Protein AF-A0A699Z278-F1 (afdb_monomer_lite)

Structure (mmCIF, N/CA/C/O backbone):
data_AF-A0A699Z278-F1
#
_entry.id   AF-A0A699Z278-F1
#
loop_
_atom_site.group_PDB
_atom_site.id
_atom_site.type_symbol
_atom_site.label_atom_id
_atom_site.label_alt_id
_atom_site.label_comp_id
_atom_site.label_asym_id
_atom_site.label_entity_id
_atom_site.label_seq_id
_atom_site.pdbx_PDB_ins_code
_atom_site.Cartn_x
_atom_site.Cartn_y
_atom_site.Cartn_z
_atom_site.occupancy
_atom_site.B_iso_or_equiv
_atom_site.auth_seq_id
_atom_site.auth_comp_id
_atom_site.auth_asym_id
_atom_site.auth_atom_id
_atom_site.pdbx_PDB_model_num
ATOM 1 N N . MET A 1 1 ? 16.770 16.411 -3.618 1.00 44.94 1 MET A N 1
ATOM 2 C CA . MET A 1 1 ? 16.039 15.194 -4.020 1.00 44.94 1 MET A CA 1
ATOM 3 C C . MET A 1 1 ? 14.768 15.664 -4.715 1.00 44.94 1 MET A C 1
ATOM 5 O O . MET A 1 1 ? 13.955 16.307 -4.069 1.00 44.94 1 MET A O 1
ATOM 9 N N . LEU A 1 2 ? 14.677 15.529 -6.039 1.00 47.31 2 LEU A N 1
ATOM 10 C CA . LEU A 1 2 ? 13.507 15.970 -6.811 1.00 47.31 2 LEU A CA 1
ATOM 11 C C . LEU A 1 2 ? 12.464 14.846 -6.765 1.00 47.31 2 LEU A C 1
ATOM 13 O O . LEU A 1 2 ? 12.652 13.834 -7.432 1.00 47.31 2 LEU A O 1
ATOM 17 N N . CYS A 1 3 ? 11.404 14.997 -5.966 1.00 45.06 3 CYS A N 1
ATOM 18 C CA . CYS A 1 3 ? 10.283 14.052 -5.971 1.00 45.06 3 CYS A CA 1
ATOM 19 C C . CYS A 1 3 ? 9.585 14.100 -7.339 1.00 45.06 3 CYS A C 1
ATOM 21 O O . CYS A 1 3 ? 9.174 15.176 -7.780 1.00 45.06 3 CYS A O 1
ATOM 23 N N . ARG A 1 4 ? 9.460 12.957 -8.020 1.00 59.25 4 ARG A N 1
ATOM 24 C CA . ARG A 1 4 ? 8.729 12.846 -9.296 1.00 59.25 4 ARG A CA 1
ATOM 25 C C . ARG A 1 4 ? 7.250 12.545 -9.040 1.00 59.25 4 ARG A C 1
ATOM 27 O O . ARG A 1 4 ? 6.904 11.991 -8.002 1.00 59.25 4 ARG A O 1
ATOM 34 N N . SER A 1 5 ? 6.361 12.898 -9.975 1.00 57.81 5 SER A N 1
ATOM 35 C CA . SER A 1 5 ? 4.949 12.503 -9.873 1.00 57.81 5 SER A CA 1
ATOM 36 C C . SER A 1 5 ? 4.811 10.986 -10.018 1.00 57.81 5 SER A C 1
ATOM 38 O O . SER A 1 5 ? 5.381 10.401 -10.941 1.00 57.81 5 SER A O 1
ATOM 40 N N . VAL A 1 6 ? 4.029 10.358 -9.141 1.00 59.94 6 VAL A N 1
ATOM 41 C CA . VAL A 1 6 ? 3.712 8.925 -9.228 1.00 59.94 6 VAL A CA 1
ATOM 42 C C . VAL A 1 6 ? 2.797 8.686 -10.425 1.00 59.94 6 VAL A C 1
ATOM 44 O O . VAL A 1 6 ? 1.811 9.398 -10.603 1.00 59.94 6 VAL A O 1
ATOM 47 N N . THR A 1 7 ? 3.115 7.683 -11.241 1.00 71.25 7 THR A N 1
ATOM 48 C CA . THR A 1 7 ? 2.191 7.207 -12.279 1.00 71.25 7 THR A CA 1
ATOM 49 C C . THR A 1 7 ? 1.163 6.292 -11.613 1.00 71.25 7 THR A C 1
ATOM 51 O O . THR A 1 7 ? 1.545 5.375 -10.888 1.00 71.25 7 THR A O 1
ATOM 54 N N . GLU A 1 8 ? -0.125 6.548 -11.825 1.00 70.88 8 GLU A N 1
ATOM 55 C CA . GLU A 1 8 ? -1.221 5.680 -11.377 1.00 70.88 8 GLU A CA 1
ATOM 56 C C . GLU A 1 8 ? -1.846 5.008 -12.608 1.00 70.88 8 GLU A C 1
ATOM 58 O O . GLU A 1 8 ? -2.036 5.657 -13.641 1.00 70.88 8 GLU A O 1
ATOM 63 N N . THR A 1 9 ? -2.155 3.712 -12.534 1.00 67.69 9 THR A N 1
ATOM 64 C CA . THR A 1 9 ? -2.917 3.060 -13.608 1.00 67.69 9 THR A CA 1
ATOM 65 C C . THR A 1 9 ? -4.378 3.477 -13.560 1.00 67.69 9 THR A C 1
ATOM 67 O O . THR A 1 9 ? -5.002 3.487 -12.502 1.00 67.69 9 THR A O 1
ATOM 70 N N . VAL A 1 10 ? -4.950 3.773 -14.727 1.00 69.25 10 VAL A N 1
ATOM 71 C CA . VAL A 1 10 ? -6.388 4.024 -14.859 1.00 69.25 10 VAL A CA 1
ATOM 72 C C . VAL A 1 10 ? -7.120 2.686 -14.948 1.00 69.25 10 VAL A C 1
ATOM 74 O O . VAL A 1 10 ? -6.691 1.784 -15.672 1.00 69.25 10 VAL A O 1
ATOM 77 N N . SER A 1 11 ? -8.235 2.560 -14.226 1.00 63.84 11 SER A N 1
ATOM 78 C CA . SER A 1 11 ? -9.101 1.379 -14.298 1.00 63.84 11 SER A CA 1
ATOM 79 C C . SER A 1 11 ? -9.502 1.072 -15.747 1.00 63.84 11 SER A C 1
ATOM 81 O O . SER A 1 11 ? -9.886 1.972 -16.495 1.00 63.84 11 SER A O 1
ATOM 83 N N . GLY A 1 12 ? -9.384 -0.195 -16.153 1.00 61.94 12 GLY A N 1
ATOM 84 C CA . GLY A 1 12 ? -9.651 -0.648 -17.524 1.00 61.94 12 GLY A CA 1
ATOM 85 C C . GLY A 1 12 ? -8.480 -0.503 -18.505 1.00 61.94 12 GLY A C 1
ATOM 86 O O . GLY A 1 12 ? -8.626 -0.864 -19.672 1.00 61.94 12 GLY A O 1
ATOM 87 N N . CYS A 1 13 ? -7.313 -0.015 -18.070 1.00 64.81 13 CYS A N 1
ATOM 88 C CA . CYS A 1 13 ? -6.112 -0.017 -18.903 1.00 64.81 13 CYS A CA 1
ATOM 89 C C . CYS A 1 13 ? -5.552 -1.444 -19.049 1.00 64.81 13 CYS A C 1
ATOM 91 O O . CYS A 1 13 ? -5.166 -2.067 -18.063 1.00 64.81 13 CYS A O 1
ATOM 93 N N . LEU A 1 14 ? -5.482 -1.950 -20.285 1.00 59.59 14 LEU A N 1
ATOM 94 C CA . LEU A 1 14 ? -4.890 -3.258 -20.614 1.00 59.59 14 LEU A CA 1
ATOM 95 C C . LEU A 1 14 ? -3.385 -3.179 -20.927 1.00 59.59 14 LEU A C 1
ATOM 97 O O . LEU A 1 14 ? -2.745 -4.209 -21.127 1.00 59.59 14 LEU A O 1
ATOM 101 N N . ALA A 1 15 ? -2.820 -1.971 -20.986 1.00 64.06 15 ALA A N 1
ATOM 102 C CA . ALA A 1 15 ? -1.401 -1.751 -21.227 1.00 64.06 15 ALA A CA 1
ATOM 103 C C . ALA A 1 15 ? -0.683 -1.508 -19.896 1.00 64.06 15 ALA A C 1
ATOM 105 O O . ALA A 1 15 ? -0.893 -0.486 -19.238 1.00 64.06 15 ALA A O 1
ATOM 106 N N . ALA A 1 16 ? 0.182 -2.443 -19.506 1.00 63.62 16 ALA A N 1
ATOM 107 C CA . ALA A 1 16 ? 1.128 -2.197 -18.431 1.00 63.62 16 ALA A CA 1
ATOM 108 C C . ALA A 1 16 ? 2.180 -1.179 -18.923 1.00 63.62 16 ALA A C 1
ATOM 110 O O . ALA A 1 16 ? 2.709 -1.350 -20.023 1.00 63.62 16 ALA A O 1
ATOM 111 N N . PRO A 1 17 ? 2.532 -0.147 -18.131 1.00 66.88 17 PRO A N 1
ATOM 112 C CA . PRO A 1 17 ? 3.612 0.793 -18.458 1.00 66.88 17 PRO A CA 1
ATOM 113 C C . PRO A 1 17 ? 4.975 0.127 -18.707 1.00 66.88 17 PRO A C 1
ATOM 115 O O . PRO A 1 17 ? 5.894 0.765 -19.216 1.00 66.88 17 PRO A O 1
ATOM 118 N N . CYS A 1 18 ? 5.119 -1.143 -18.327 1.00 67.88 18 CYS A N 1
ATOM 119 C CA . CYS A 1 18 ? 6.308 -1.952 -18.518 1.00 67.88 18 CYS A CA 1
ATOM 120 C C . CYS A 1 18 ? 5.949 -3.402 -18.872 1.00 67.88 18 CYS A C 1
ATOM 122 O O . CYS A 1 18 ? 4.931 -3.922 -18.421 1.00 67.88 18 CYS A O 1
ATOM 124 N N . GLU A 1 19 ? 6.802 -4.067 -19.657 1.00 72.44 19 GLU A N 1
ATOM 125 C CA . GLU A 1 19 ? 6.590 -5.459 -20.093 1.00 72.44 19 GLU A CA 1
ATOM 126 C C . GLU A 1 19 ? 6.700 -6.466 -18.940 1.00 72.44 19 GLU A C 1
ATOM 128 O O . GLU A 1 19 ? 5.995 -7.473 -18.912 1.00 72.44 19 GLU A O 1
ATOM 133 N N . GLN A 1 20 ? 7.577 -6.188 -17.971 1.00 77.06 20 GLN A N 1
ATOM 134 C CA . GLN A 1 20 ? 7.762 -6.992 -16.767 1.00 77.06 20 GLN A CA 1
ATOM 135 C C . GLN A 1 20 ? 7.566 -6.124 -15.530 1.00 77.06 20 GLN A C 1
ATOM 137 O O . GLN A 1 20 ? 8.104 -5.019 -15.438 1.00 77.06 20 GLN A O 1
ATOM 142 N N . ALA A 1 21 ? 6.797 -6.641 -14.575 1.00 81.00 21 ALA A N 1
ATOM 143 C CA . ALA A 1 21 ? 6.520 -5.978 -13.312 1.00 81.00 21 ALA A CA 1
ATOM 144 C C . ALA A 1 21 ? 6.619 -6.970 -12.150 1.00 81.00 21 ALA A C 1
ATOM 146 O O . ALA A 1 21 ? 6.165 -8.109 -12.233 1.00 81.00 21 ALA A O 1
ATO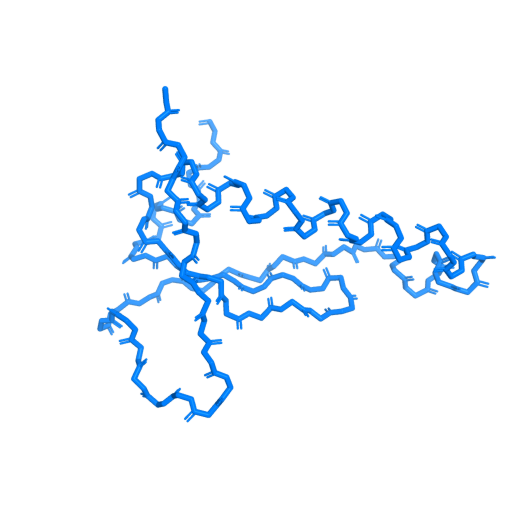M 147 N N . THR A 1 22 ? 7.193 -6.510 -11.045 1.00 85.31 22 THR A N 1
ATOM 148 C CA . THR A 1 22 ? 7.064 -7.132 -9.729 1.00 85.31 22 THR A CA 1
ATOM 149 C C . THR A 1 22 ? 5.921 -6.453 -8.998 1.00 85.31 22 THR A C 1
ATOM 151 O O . THR A 1 22 ? 5.940 -5.234 -8.844 1.00 85.31 22 THR A O 1
ATOM 154 N N . ILE A 1 23 ? 4.939 -7.234 -8.559 1.00 86.56 23 ILE A N 1
ATOM 155 C CA . ILE A 1 23 ? 3.765 -6.721 -7.855 1.00 86.56 23 ILE A CA 1
ATOM 156 C C . ILE A 1 23 ? 3.930 -6.950 -6.354 1.00 86.56 23 ILE A C 1
ATOM 158 O O . ILE A 1 23 ? 4.116 -8.084 -5.914 1.00 86.56 23 ILE A O 1
ATOM 162 N N . THR A 1 24 ? 3.825 -5.876 -5.576 1.00 88.12 24 THR A N 1
ATOM 163 C CA . THR A 1 24 ? 3.874 -5.917 -4.114 1.00 88.12 24 THR A CA 1
ATOM 164 C C . THR A 1 24 ? 2.496 -5.620 -3.544 1.00 88.12 24 THR A C 1
ATOM 166 O O . THR A 1 24 ? 1.927 -4.556 -3.793 1.00 88.12 24 THR A O 1
ATOM 169 N N . PHE A 1 25 ? 1.994 -6.550 -2.732 1.00 89.88 25 PHE A N 1
ATOM 170 C CA . PHE A 1 25 ? 0.779 -6.389 -1.941 1.00 89.88 25 PHE A CA 1
ATOM 171 C C . PHE A 1 25 ? 1.170 -5.992 -0.520 1.00 89.88 25 PHE A C 1
ATOM 173 O O . PHE A 1 25 ? 1.821 -6.763 0.185 1.00 89.88 25 PHE A O 1
ATOM 180 N N . MET A 1 26 ? 0.771 -4.800 -0.089 1.00 89.56 26 MET A N 1
ATOM 181 C CA . MET A 1 26 ? 0.969 -4.342 1.284 1.00 89.56 26 MET A CA 1
ATOM 182 C C . MET A 1 26 ? -0.392 -4.105 1.922 1.00 89.56 26 MET A C 1
ATOM 184 O O . MET A 1 26 ? -1.251 -3.472 1.317 1.00 89.56 26 MET A O 1
ATOM 188 N N . ASN A 1 27 ? -0.603 -4.625 3.130 1.00 91.56 27 ASN A N 1
ATOM 189 C CA . ASN A 1 27 ? -1.887 -4.524 3.811 1.00 91.56 27 ASN A CA 1
ATOM 190 C C . ASN A 1 27 ? -1.721 -4.026 5.248 1.00 91.56 27 ASN A C 1
ATOM 192 O O . ASN A 1 27 ? -0.861 -4.510 5.987 1.00 91.56 27 ASN A O 1
ATOM 196 N N . VAL A 1 28 ? -2.586 -3.102 5.658 1.00 92.94 28 VAL A N 1
ATOM 197 C CA . VAL A 1 28 ? -2.703 -2.675 7.054 1.00 92.94 28 VAL A CA 1
ATOM 198 C C . VAL A 1 28 ? -3.561 -3.680 7.820 1.00 92.94 28 VAL A C 1
ATOM 200 O O . VAL A 1 28 ? -4.740 -3.875 7.535 1.00 92.94 28 VAL A O 1
ATOM 203 N N . VAL A 1 29 ? -2.977 -4.310 8.837 1.00 93.50 29 VAL A N 1
ATOM 204 C CA . VAL A 1 29 ? -3.688 -5.268 9.694 1.00 93.50 29 VAL A CA 1
ATOM 205 C C . VAL A 1 29 ? -4.616 -4.536 10.669 1.00 93.50 29 VAL A C 1
ATOM 207 O O . VAL A 1 29 ? -4.267 -3.491 11.214 1.00 93.50 29 VAL A O 1
ATOM 210 N N . GLY A 1 30 ? -5.797 -5.107 10.926 1.00 93.12 30 GLY A N 1
ATOM 211 C CA . GLY A 1 30 ? -6.736 -4.595 11.931 1.00 93.12 30 GLY A CA 1
ATOM 212 C C . GLY A 1 30 ? -7.592 -3.414 11.467 1.00 93.12 30 GLY A C 1
ATOM 213 O O . GLY A 1 30 ? -8.267 -2.794 12.287 1.00 93.12 30 GLY A O 1
ATOM 214 N N . THR A 1 31 ? -7.614 -3.116 10.166 1.00 93.38 31 THR A N 1
ATOM 215 C CA . THR A 1 31 ? -8.461 -2.069 9.575 1.00 93.38 31 THR A CA 1
ATOM 216 C C . THR A 1 31 ? -9.938 -2.257 9.888 1.00 93.38 31 THR A C 1
ATOM 218 O O . THR A 1 31 ? -10.579 -1.294 10.292 1.00 93.38 31 THR A O 1
ATOM 221 N N . ALA A 1 32 ? -10.469 -3.479 9.792 1.00 92.44 32 ALA A N 1
ATOM 222 C CA . ALA A 1 32 ? -11.864 -3.769 10.135 1.00 92.44 32 ALA A CA 1
ATOM 223 C C . ALA A 1 32 ? -12.184 -3.437 11.605 1.00 92.44 32 ALA A C 1
ATOM 225 O O . ALA A 1 32 ? -13.173 -2.762 11.892 1.00 92.44 32 ALA A O 1
ATOM 226 N N . THR A 1 33 ? -11.311 -3.842 12.531 1.00 95.81 33 THR A N 1
ATOM 227 C CA . THR A 1 33 ? -11.449 -3.542 13.963 1.00 95.81 33 THR A CA 1
ATOM 228 C C . THR A 1 33 ? -11.380 -2.039 14.225 1.00 95.81 33 THR A C 1
ATOM 230 O O . THR A 1 33 ? -12.222 -1.495 14.938 1.00 95.81 33 THR A O 1
ATOM 233 N N . LEU A 1 34 ? -10.411 -1.347 13.618 1.00 94.00 34 LEU A N 1
ATOM 234 C CA . LEU A 1 34 ? -10.251 0.097 13.775 1.00 94.00 34 LEU A CA 1
ATOM 235 C C . LEU A 1 34 ? -11.433 0.868 13.171 1.00 94.00 34 LEU A C 1
ATOM 237 O O . LEU A 1 34 ? -11.873 1.856 13.749 1.00 94.00 34 LEU A O 1
ATOM 241 N N . MET A 1 35 ? -11.968 0.405 12.039 1.00 95.38 35 MET A N 1
ATOM 242 C CA . MET A 1 35 ? -13.145 0.980 11.388 1.00 95.38 35 MET A CA 1
ATOM 243 C C . MET A 1 35 ? -14.399 0.833 12.257 1.00 95.38 35 MET A C 1
ATOM 245 O O . MET A 1 35 ? -15.185 1.775 12.343 1.00 95.38 35 MET A O 1
ATOM 249 N N . ALA A 1 36 ? -14.572 -0.320 12.912 1.00 96.44 36 ALA A N 1
ATOM 250 C CA . ALA A 1 36 ? -15.685 -0.568 13.826 1.00 96.44 36 ALA A CA 1
ATOM 251 C C . ALA A 1 36 ? -15.602 0.282 15.106 1.00 96.44 36 ALA A C 1
ATOM 253 O O . ALA A 1 36 ? -16.634 0.694 15.631 1.00 96.44 36 ALA A O 1
ATOM 254 N N . TRP A 1 37 ? -14.389 0.559 15.596 1.00 97.50 37 TRP A N 1
ATOM 255 C CA . TRP A 1 37 ? -14.164 1.412 16.765 1.00 97.50 37 TRP A CA 1
ATOM 256 C C . TRP A 1 37 ? -14.332 2.906 16.452 1.00 97.50 37 TRP A C 1
ATOM 258 O O . TRP A 1 37 ? -15.107 3.591 17.116 1.00 97.50 37 TRP A O 1
ATOM 268 N N . ASP A 1 38 ? -13.627 3.412 15.436 1.00 97.75 38 ASP A N 1
ATOM 269 C CA . ASP A 1 38 ? -13.736 4.795 14.967 1.00 97.75 38 ASP A CA 1
ATOM 270 C C . ASP A 1 38 ? -13.389 4.893 13.473 1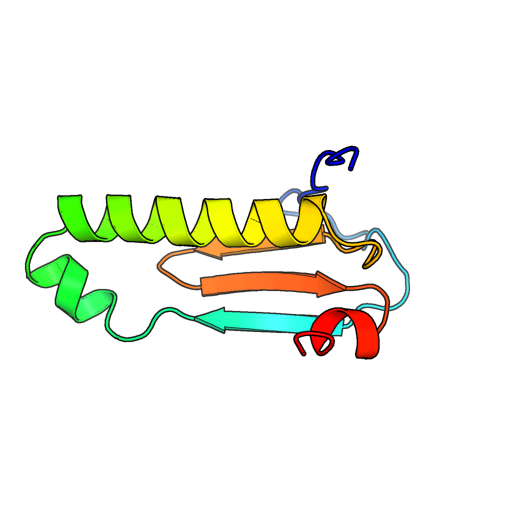.00 97.75 38 A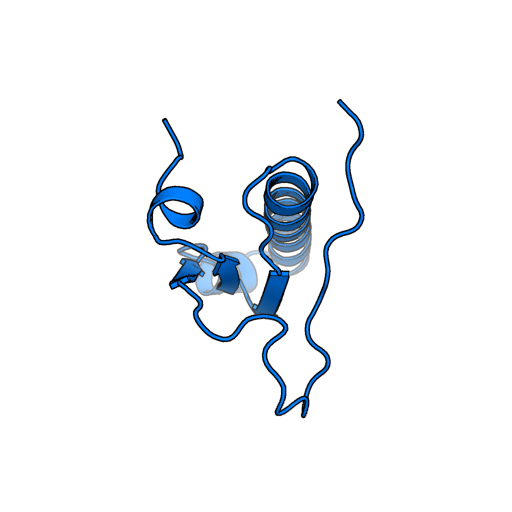SP A C 1
ATOM 272 O O . ASP A 1 38 ? -12.229 4.991 13.050 1.00 97.75 38 ASP A O 1
ATOM 276 N N . ALA A 1 39 ? -14.435 4.951 12.650 1.00 95.50 39 ALA A N 1
ATOM 277 C CA . ALA A 1 39 ? -14.306 5.068 11.205 1.00 95.50 39 ALA A CA 1
ATOM 278 C C . ALA A 1 39 ? -13.607 6.363 10.751 1.00 95.50 39 ALA A C 1
ATOM 280 O O . ALA A 1 39 ? -12.951 6.386 9.705 1.00 95.50 39 ALA A O 1
ATOM 281 N N . ARG A 1 40 ? -13.729 7.468 11.499 1.00 96.88 40 ARG A N 1
ATOM 282 C CA . ARG A 1 40 ? -13.098 8.743 11.130 1.00 96.88 40 ARG A CA 1
ATOM 283 C C . ARG A 1 40 ? -11.594 8.674 11.358 1.00 96.88 40 ARG A C 1
ATOM 285 O O . ARG A 1 40 ? -10.840 9.137 10.500 1.00 96.88 40 ARG A O 1
ATOM 292 N N . VAL A 1 41 ? -11.164 8.110 12.483 1.00 96.00 41 VAL A N 1
ATOM 293 C CA . VAL A 1 41 ? -9.745 7.885 12.783 1.00 96.00 41 VAL A CA 1
ATOM 294 C C . VAL A 1 41 ? -9.155 6.872 11.808 1.00 96.00 41 VAL A C 1
ATOM 296 O O . VAL A 1 41 ? -8.117 7.159 11.214 1.00 96.00 41 VAL A O 1
ATOM 299 N N . CYS A 1 42 ? -9.851 5.761 11.546 1.00 95.88 42 CYS A N 1
ATOM 300 C CA . CYS A 1 42 ? -9.417 4.751 10.581 1.00 95.88 42 CYS A CA 1
ATOM 301 C C . CYS A 1 42 ? -9.153 5.357 9.193 1.00 95.88 42 CYS A C 1
ATOM 303 O O . CYS A 1 42 ? -8.056 5.227 8.656 1.00 95.88 42 CYS A O 1
ATOM 305 N N . ARG A 1 43 ? -10.106 6.122 8.639 1.00 94.56 43 ARG A N 1
ATOM 306 C CA . ARG A 1 43 ? -9.936 6.771 7.324 1.00 94.56 43 ARG A CA 1
ATOM 307 C C . ARG A 1 43 ? -8.776 7.767 7.287 1.00 94.56 43 ARG A C 1
ATOM 309 O O . ARG A 1 43 ? -8.115 7.886 6.258 1.00 94.56 43 ARG A O 1
ATOM 316 N N . LYS A 1 44 ? -8.523 8.496 8.380 1.00 95.62 44 LYS A N 1
ATOM 317 C CA . LYS A 1 44 ? -7.366 9.404 8.473 1.00 95.62 44 LYS A CA 1
ATOM 318 C C . LYS A 1 44 ? -6.051 8.628 8.479 1.00 95.62 44 LYS A C 1
ATOM 320 O O . LYS A 1 44 ? -5.151 8.991 7.732 1.00 95.62 44 LYS A O 1
ATOM 325 N N . ALA A 1 45 ? -5.961 7.565 9.276 1.00 94.44 45 ALA A N 1
ATOM 326 C CA . ALA A 1 45 ? -4.779 6.711 9.329 1.00 94.44 45 ALA A CA 1
ATOM 327 C C . ALA A 1 45 ? -4.498 6.060 7.965 1.00 94.44 45 ALA A C 1
ATOM 329 O O . ALA A 1 45 ? -3.366 6.094 7.491 1.00 94.44 45 ALA A O 1
ATOM 330 N N . LEU A 1 46 ? -5.541 5.562 7.293 1.00 94.50 46 LEU A N 1
ATOM 331 C CA . LEU A 1 46 ? -5.435 5.005 5.945 1.00 94.50 46 LEU A CA 1
ATOM 332 C C . LEU A 1 46 ? -4.937 6.033 4.926 1.00 94.50 46 LEU A C 1
ATOM 334 O O . LEU A 1 46 ? -4.052 5.713 4.143 1.00 94.50 46 LEU A O 1
ATOM 338 N N . ARG A 1 47 ? -5.428 7.281 4.964 1.00 93.62 47 ARG A N 1
ATOM 339 C CA . ARG A 1 47 ? -4.893 8.350 4.100 1.00 93.62 47 ARG A CA 1
ATOM 340 C C . ARG A 1 47 ? -3.397 8.562 4.307 1.00 93.62 47 ARG A C 1
ATOM 342 O O . ARG A 1 47 ? -2.665 8.567 3.330 1.00 93.62 47 ARG A O 1
ATOM 349 N N . VAL A 1 48 ? -2.945 8.662 5.559 1.00 93.50 48 VAL A N 1
ATOM 350 C CA . VAL A 1 48 ? -1.513 8.820 5.870 1.00 93.50 48 VAL A CA 1
ATOM 351 C C . VAL A 1 48 ? -0.698 7.643 5.329 1.00 93.50 48 VAL A C 1
ATOM 353 O O . VAL A 1 48 ? 0.355 7.849 4.732 1.00 93.50 48 VAL A O 1
ATOM 356 N N . TYR A 1 49 ? -1.195 6.417 5.494 1.00 91.94 49 TYR A N 1
ATOM 357 C CA . TYR A 1 49 ? -0.547 5.219 4.963 1.00 91.94 49 TYR A CA 1
ATOM 358 C C . TYR A 1 49 ? -0.439 5.242 3.428 1.00 91.94 49 TYR A C 1
ATOM 360 O O . TYR A 1 49 ? 0.627 4.970 2.875 1.00 91.94 49 TYR A O 1
ATOM 368 N N . PHE A 1 50 ? -1.509 5.625 2.731 1.00 90.50 50 PHE A N 1
ATOM 369 C CA . PHE A 1 50 ? -1.508 5.724 1.270 1.00 90.50 50 PHE A CA 1
ATOM 370 C C . PHE A 1 50 ? -0.602 6.848 0.757 1.00 90.50 50 PHE A C 1
ATOM 372 O O . PHE A 1 50 ? 0.124 6.654 -0.218 1.00 90.50 50 PHE A O 1
ATOM 379 N N . ASP A 1 51 ? -0.588 7.999 1.429 1.00 89.69 51 ASP A N 1
ATOM 380 C CA . ASP A 1 51 ? 0.282 9.127 1.083 1.00 89.69 51 ASP A CA 1
ATOM 381 C C . ASP A 1 51 ? 1.765 8.787 1.303 1.00 89.69 51 ASP A C 1
ATOM 383 O O . ASP A 1 51 ? 2.620 9.170 0.497 1.00 89.69 51 ASP A O 1
ATOM 387 N N . LEU A 1 52 ? 2.076 8.002 2.341 1.00 85.81 52 LEU A N 1
ATOM 388 C CA . LEU A 1 52 ? 3.413 7.450 2.555 1.00 85.81 52 LEU A CA 1
ATOM 389 C C . LEU A 1 52 ? 3.807 6.506 1.412 1.00 85.81 52 LEU A C 1
ATOM 391 O O . LEU A 1 52 ? 4.885 6.660 0.842 1.00 85.81 52 LEU A O 1
ATOM 395 N N . GLY A 1 53 ? 2.923 5.578 1.037 1.00 83.62 53 GLY A N 1
ATOM 396 C CA . GLY A 1 53 ? 3.139 4.672 -0.091 1.00 83.62 53 GLY A CA 1
ATOM 397 C C . GLY A 1 53 ? 3.428 5.411 -1.401 1.00 83.62 53 GLY A C 1
ATOM 398 O O . GLY A 1 53 ? 4.405 5.109 -2.089 1.00 83.62 53 GLY A O 1
ATOM 399 N N . ARG A 1 54 ? 2.637 6.448 -1.709 1.00 84.06 54 ARG A N 1
ATOM 400 C CA . ARG A 1 54 ? 2.870 7.329 -2.865 1.00 84.06 54 ARG A CA 1
ATOM 401 C C . ARG A 1 54 ? 4.213 8.052 -2.778 1.00 84.06 54 ARG A C 1
ATOM 403 O O . ARG A 1 54 ? 4.940 8.109 -3.763 1.00 84.06 54 ARG A O 1
ATOM 410 N N . SER A 1 55 ? 4.566 8.579 -1.610 1.00 81.75 55 SER A N 1
ATOM 411 C CA . SER A 1 55 ? 5.829 9.301 -1.417 1.00 81.75 55 SER A CA 1
ATOM 412 C C . SER A 1 55 ? 7.048 8.393 -1.607 1.00 81.75 55 SER A C 1
ATOM 414 O O . SER A 1 55 ? 8.026 8.801 -2.228 1.00 81.75 55 SER A O 1
ATOM 416 N N . LEU A 1 56 ? 6.983 7.143 -1.143 1.00 76.88 56 LEU A N 1
ATOM 417 C CA . LEU A 1 56 ? 8.052 6.161 -1.352 1.00 76.88 56 LEU A CA 1
ATOM 418 C C . LEU A 1 56 ? 8.242 5.835 -2.838 1.00 76.88 56 LEU A C 1
ATOM 420 O O . LEU A 1 56 ? 9.378 5.739 -3.300 1.00 76.88 56 LEU A O 1
ATOM 424 N N . LEU A 1 57 ? 7.153 5.743 -3.605 1.00 76.38 57 LEU A N 1
ATOM 425 C CA . LEU A 1 57 ? 7.218 5.576 -5.059 1.00 76.38 57 LEU A CA 1
ATOM 426 C C . LEU A 1 57 ? 7.779 6.812 -5.771 1.00 76.38 57 LEU A C 1
ATOM 428 O O . LEU A 1 57 ? 8.566 6.676 -6.701 1.00 76.38 57 LEU A O 1
ATOM 432 N N . ALA A 1 58 ? 7.412 8.011 -5.316 1.00 74.25 58 ALA A N 1
ATOM 433 C CA . ALA A 1 58 ? 7.864 9.283 -5.884 1.00 74.25 58 ALA A CA 1
ATOM 434 C C . ALA A 1 58 ? 9.365 9.556 -5.678 1.00 74.25 58 ALA A C 1
ATOM 436 O O . ALA A 1 58 ? 9.990 10.240 -6.495 1.00 74.25 58 ALA A O 1
ATOM 437 N N . CYS A 1 59 ? 9.925 9.064 -4.569 1.00 62.59 59 CYS A N 1
ATOM 438 C CA . CYS A 1 59 ? 11.323 9.267 -4.174 1.00 62.59 59 CYS A CA 1
ATOM 439 C C . CYS A 1 59 ? 12.256 8.137 -4.620 1.00 62.59 59 CYS A C 1
ATOM 441 O O . CYS A 1 59 ? 13.474 8.261 -4.501 1.00 62.59 59 CYS A O 1
ATOM 443 N N . SER A 1 60 ? 11.693 7.034 -5.100 1.00 62.72 60 SER A N 1
ATOM 444 C CA . SER A 1 60 ? 12.446 5.881 -5.557 1.00 62.72 60 SER A CA 1
ATOM 445 C C . SER A 1 60 ? 12.948 6.033 -6.995 1.00 62.72 60 SER A C 1
ATOM 447 O O . SER A 1 60 ? 12.166 6.328 -7.897 1.00 62.72 60 SER A O 1
ATOM 449 N N . ASP A 1 61 ? 14.175 5.587 -7.268 1.00 62.44 61 ASP A N 1
ATOM 450 C CA . ASP A 1 61 ? 14.614 5.215 -8.629 1.00 62.44 61 ASP A CA 1
ATOM 451 C C . ASP A 1 61 ? 13.951 3.908 -9.136 1.00 62.44 61 ASP A C 1
ATOM 453 O O . ASP A 1 61 ? 14.338 3.342 -10.157 1.00 62.44 61 ASP A O 1
ATOM 457 N N . THR A 1 62 ? 12.944 3.391 -8.425 1.00 61.81 62 THR A N 1
ATOM 458 C CA . THR A 1 62 ? 12.300 2.091 -8.676 1.00 61.81 62 THR A CA 1
ATOM 459 C C . THR A 1 62 ? 11.447 2.069 -9.939 1.00 61.81 62 THR A C 1
ATOM 461 O O . THR A 1 62 ? 11.049 0.981 -10.359 1.00 61.81 62 THR A O 1
ATOM 464 N N . ALA A 1 63 ? 11.204 3.239 -10.551 1.00 64.38 63 ALA A N 1
ATOM 465 C CA . ALA A 1 63 ? 10.435 3.421 -11.784 1.00 64.38 63 ALA A CA 1
ATOM 466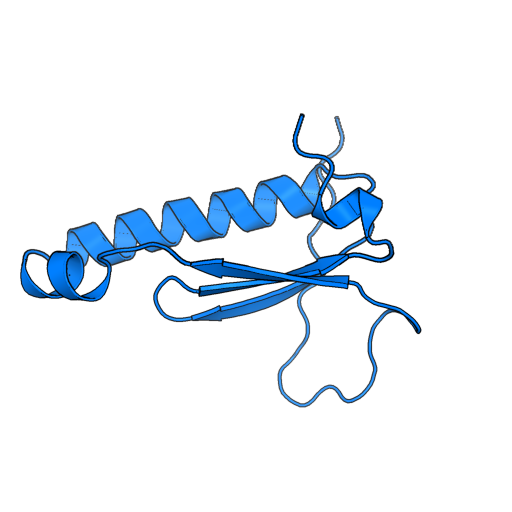 C C . ALA A 1 63 ? 9.183 2.518 -11.817 1.00 64.38 63 ALA A C 1
ATOM 468 O O . ALA A 1 63 ? 8.889 1.825 -12.787 1.00 64.38 63 ALA A O 1
ATOM 469 N N . GLY A 1 64 ? 8.486 2.505 -10.680 1.00 75.00 64 GLY A N 1
ATOM 470 C CA . GLY A 1 64 ? 7.245 1.786 -10.462 1.00 75.00 64 GLY A 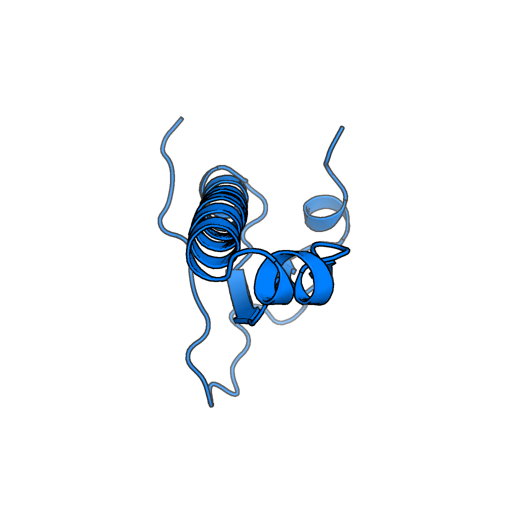CA 1
ATOM 471 C C . GLY A 1 64 ? 6.018 2.678 -10.616 1.00 75.00 64 GLY A C 1
ATOM 472 O O . GLY A 1 64 ? 6.118 3.885 -10.845 1.00 75.00 64 GLY A O 1
ATOM 473 N N . TYR A 1 65 ? 4.847 2.074 -10.462 1.00 79.31 65 TYR A N 1
ATOM 474 C CA . TYR A 1 65 ? 3.565 2.765 -10.502 1.00 79.31 65 TYR A CA 1
ATOM 475 C C . TYR A 1 65 ? 2.606 2.193 -9.465 1.00 79.31 65 TYR A C 1
ATOM 477 O O . TYR A 1 65 ? 2.705 1.037 -9.043 1.00 79.31 65 TYR A O 1
ATOM 485 N N . LEU A 1 66 ? 1.678 3.038 -9.036 1.00 84.38 66 LEU A N 1
ATOM 486 C CA . LEU A 1 66 ? 0.615 2.646 -8.129 1.00 84.38 66 LEU A CA 1
ATOM 487 C C . LEU A 1 66 ? -0.499 1.970 -8.935 1.00 84.38 66 LEU A C 1
ATOM 489 O O . LEU A 1 66 ? -0.992 2.543 -9.908 1.00 84.38 66 LEU A O 1
ATOM 493 N N . VAL A 1 67 ? -0.873 0.757 -8.529 1.00 82.00 67 VAL A N 1
ATOM 494 C CA . VAL A 1 67 ? -1.898 -0.046 -9.208 1.00 82.00 67 VAL A CA 1
ATOM 495 C C . VAL A 1 67 ? -3.261 0.177 -8.569 1.00 82.00 67 VAL A C 1
ATOM 497 O O . VAL A 1 67 ? -4.227 0.492 -9.257 1.00 82.00 67 VAL A O 1
ATOM 500 N N . GLU A 1 68 ? -3.337 0.025 -7.245 1.00 83.06 68 GLU A N 1
ATOM 501 C CA . GLU A 1 68 ? -4.599 0.101 -6.513 1.00 83.06 68 GLU A CA 1
ATOM 502 C C . GLU A 1 68 ? -4.393 0.550 -5.064 1.00 83.06 68 GLU A C 1
ATOM 504 O O . GLU A 1 68 ? -3.382 0.249 -4.422 1.00 83.06 68 GLU A O 1
ATOM 509 N N . VAL A 1 69 ? -5.393 1.266 -4.550 1.00 82.50 69 VAL A N 1
ATOM 510 C CA . VAL A 1 69 ? -5.508 1.672 -3.152 1.00 82.50 69 VAL A CA 1
ATOM 511 C C . VAL A 1 69 ? -6.941 1.431 -2.689 1.00 82.50 69 VAL A C 1
ATOM 513 O O . VAL A 1 69 ? -7.836 2.194 -3.051 1.00 82.50 69 VAL A O 1
ATOM 516 N N . THR A 1 70 ? -7.149 0.416 -1.850 1.00 85.12 70 THR A N 1
ATOM 517 C CA . THR A 1 70 ? -8.492 0.023 -1.394 1.00 85.12 70 THR A CA 1
ATOM 518 C C . THR A 1 70 ? -8.435 -0.484 0.044 1.00 85.12 70 THR A C 1
ATOM 520 O O . THR A 1 70 ? -7.689 -1.399 0.347 1.00 85.12 70 THR A O 1
ATOM 523 N N . GLU A 1 71 ? -9.215 0.105 0.955 1.00 83.81 71 GLU A N 1
ATOM 524 C CA . GLU A 1 71 ? -9.491 -0.437 2.307 1.00 83.81 71 GLU A CA 1
ATOM 525 C C . GLU A 1 71 ? -8.287 -0.950 3.142 1.00 83.81 71 GLU A C 1
ATOM 527 O O . GLU A 1 71 ? -8.416 -1.849 3.969 1.00 83.81 71 GLU A O 1
ATOM 532 N N . GLY A 1 72 ? -7.108 -0.341 2.989 1.00 87.00 72 GLY A N 1
ATOM 533 C CA . GLY A 1 72 ? -5.881 -0.730 3.702 1.00 87.00 72 GLY A CA 1
ATOM 534 C C . GLY A 1 72 ? -4.928 -1.598 2.892 1.00 87.00 72 GLY A C 1
ATOM 535 O O . GLY A 1 72 ? -3.780 -1.754 3.301 1.00 87.00 72 GLY A O 1
ATOM 536 N N . LEU A 1 73 ? -5.363 -2.065 1.724 1.00 90.00 73 LEU A N 1
ATOM 537 C CA . LEU A 1 73 ? -4.515 -2.614 0.682 1.00 90.00 73 LEU A CA 1
ATOM 538 C C . LEU A 1 73 ? -3.875 -1.481 -0.128 1.00 90.00 73 LEU A C 1
ATOM 540 O O . LEU A 1 73 ? -4.545 -0.557 -0.596 1.00 90.00 73 LEU A O 1
ATOM 544 N N . LEU A 1 74 ? -2.568 -1.601 -0.317 1.00 89.94 74 LEU A N 1
ATOM 545 C CA . LEU A 1 74 ? -1.761 -0.807 -1.224 1.00 89.94 74 LEU A CA 1
ATOM 546 C C . LEU A 1 74 ? -1.078 -1.765 -2.205 1.00 89.94 74 LEU A C 1
ATOM 548 O O . LEU A 1 74 ? -0.272 -2.608 -1.799 1.00 89.94 74 LEU A O 1
ATOM 552 N N . LEU A 1 75 ? -1.415 -1.636 -3.487 1.00 89.31 75 LEU A N 1
ATOM 553 C CA . LEU A 1 75 ? -0.900 -2.476 -4.562 1.00 89.31 75 LEU A CA 1
ATOM 554 C C . LEU A 1 75 ? 0.018 -1.669 -5.471 1.00 89.31 75 LEU A C 1
ATOM 556 O O . LEU A 1 75 ? -0.390 -0.670 -6.065 1.00 89.31 75 LEU A O 1
ATOM 560 N N . VAL A 1 76 ? 1.260 -2.120 -5.593 1.00 87.50 76 VAL A N 1
ATOM 561 C CA . VAL A 1 76 ? 2.313 -1.385 -6.296 1.00 87.50 76 VAL A CA 1
ATOM 562 C C . VAL A 1 76 ? 3.023 -2.293 -7.283 1.00 87.50 76 VAL A C 1
ATOM 564 O O . VAL A 1 76 ? 3.290 -3.454 -6.980 1.00 87.50 76 VAL A O 1
ATOM 567 N N . ALA A 1 77 ? 3.365 -1.744 -8.444 1.00 86.19 77 ALA A N 1
ATOM 568 C CA . ALA A 1 77 ? 4.204 -2.391 -9.435 1.00 86.19 77 ALA A CA 1
ATOM 569 C C . ALA A 1 77 ? 5.593 -1.746 -9.461 1.00 86.19 77 ALA A C 1
ATOM 571 O O . ALA A 1 77 ? 5.711 -0.524 -9.496 1.00 86.19 77 ALA A O 1
ATOM 572 N N . ALA A 1 78 ? 6.643 -2.563 -9.492 1.00 83.31 78 ALA A N 1
ATOM 573 C CA . ALA A 1 78 ? 8.028 -2.142 -9.683 1.00 83.31 78 ALA A CA 1
ATOM 574 C C . ALA A 1 78 ? 8.638 -2.840 -10.907 1.00 83.31 78 ALA A C 1
ATOM 576 O O . ALA A 1 78 ? 8.306 -3.987 -11.197 1.00 83.31 78 ALA A O 1
ATOM 577 N N . LEU A 1 79 ? 9.574 -2.192 -11.604 1.00 79.00 79 LEU A N 1
ATOM 578 C CA . LEU A 1 79 ? 10.204 -2.759 -12.810 1.00 79.00 79 LEU A CA 1
ATOM 579 C C . LEU A 1 79 ? 11.078 -3.991 -12.551 1.00 79.00 79 LEU A C 1
ATOM 581 O O . LEU A 1 79 ? 11.311 -4.787 -13.456 1.00 79.00 79 LEU A O 1
ATOM 585 N N . ARG A 1 80 ? 11.626 -4.129 -11.340 1.00 79.50 80 ARG A N 1
ATOM 586 C CA . ARG A 1 80 ? 12.509 -5.241 -10.964 1.00 79.50 80 ARG A CA 1
ATOM 587 C C . ARG A 1 80 ? 12.201 -5.715 -9.545 1.00 79.50 80 ARG A C 1
ATOM 589 O O . ARG A 1 80 ? 11.827 -4.886 -8.715 1.00 79.50 80 ARG A O 1
ATOM 596 N N . PRO A 1 81 ? 12.450 -6.995 -9.220 1.00 82.25 81 PRO A N 1
ATOM 597 C CA . PRO A 1 81 ? 12.238 -7.503 -7.869 1.00 82.25 81 PRO A CA 1
ATOM 598 C C . PRO A 1 81 ? 13.056 -6.767 -6.813 1.00 82.25 81 PRO A C 1
ATOM 600 O O . PRO A 1 81 ? 12.528 -6.453 -5.755 1.00 82.25 81 PRO A O 1
ATOM 603 N N . SER A 1 82 ? 14.311 -6.420 -7.124 1.00 82.00 82 SER A N 1
ATOM 604 C CA . SER A 1 82 ? 15.170 -5.634 -6.231 1.00 82.00 82 SER A CA 1
ATOM 605 C C . SER A 1 82 ? 14.496 -4.325 -5.826 1.00 82.00 82 SER A C 1
ATOM 607 O O . SER A 1 82 ? 14.395 -4.025 -4.650 1.00 82.00 82 SER A O 1
ATOM 609 N N . CYS A 1 83 ? 13.911 -3.603 -6.776 1.00 77.00 83 CYS A N 1
ATOM 610 C CA . CYS A 1 83 ? 13.181 -2.366 -6.522 1.00 77.00 83 CYS A CA 1
ATOM 611 C C . CYS A 1 83 ? 11.976 -2.529 -5.574 1.00 77.00 83 CYS A C 1
ATOM 613 O O . CYS A 1 83 ? 11.612 -1.572 -4.900 1.00 77.00 83 CYS A O 1
ATOM 615 N N . ALA A 1 84 ? 11.367 -3.716 -5.515 1.00 76.00 84 ALA A N 1
ATOM 616 C CA . ALA A 1 84 ? 10.260 -4.017 -4.609 1.00 76.00 84 ALA A CA 1
ATOM 617 C C . ALA A 1 84 ? 10.714 -4.411 -3.191 1.00 76.00 84 ALA A C 1
ATOM 619 O O . ALA A 1 84 ? 9.952 -4.236 -2.243 1.00 76.00 84 ALA A O 1
ATOM 620 N N . ILE A 1 85 ? 11.928 -4.955 -3.049 1.00 76.75 85 ILE A N 1
ATOM 621 C CA . ILE A 1 85 ? 12.456 -5.497 -1.783 1.00 76.75 85 ILE A CA 1
ATOM 622 C C . ILE A 1 85 ? 13.575 -4.654 -1.165 1.00 76.75 85 ILE A C 1
ATOM 624 O O . ILE A 1 85 ? 13.949 -4.915 -0.024 1.00 76.75 85 ILE A O 1
ATOM 628 N N . SER A 1 86 ? 14.115 -3.662 -1.883 1.00 61.34 86 SER A N 1
ATOM 629 C CA . SER A 1 86 ? 15.150 -2.739 -1.398 1.00 61.34 86 SER A CA 1
ATOM 630 C C . SER A 1 86 ? 14.579 -1.752 -0.374 1.00 61.34 86 SER A C 1
ATOM 632 O O . SER A 1 86 ? 14.490 -0.552 -0.616 1.00 61.34 86 SER A O 1
ATOM 634 N N . GLY A 1 87 ? 14.165 -2.283 0.770 1.00 52.84 87 GLY A N 1
ATOM 635 C CA . GLY A 1 87 ? 13.974 -1.579 2.025 1.00 52.84 87 GLY A CA 1
ATOM 636 C C . GLY A 1 87 ? 14.954 -2.145 3.048 1.00 52.84 87 GLY A C 1
ATOM 637 O O . GLY A 1 87 ? 14.550 -2.902 3.928 1.00 52.84 87 GLY A O 1
ATOM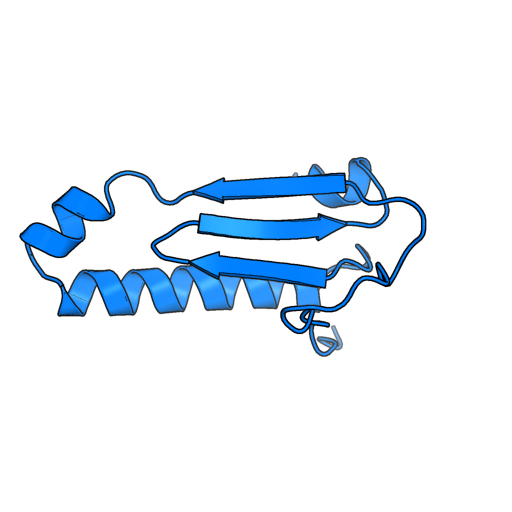 638 N N . GLN A 1 88 ? 16.237 -1.811 2.890 1.00 38.38 88 GLN A N 1
ATOM 639 C CA . GLN A 1 88 ? 17.236 -1.772 3.962 1.00 38.38 88 GLN A CA 1
ATOM 640 C C . GLN A 1 88 ? 18.068 -0.507 3.799 1.00 38.38 88 GLN A C 1
ATOM 642 O O . GLN A 1 88 ? 18.508 -0.251 2.655 1.00 38.38 88 GLN A O 1
#

Sequence (88 aa):
MLCRSVTETVSGCLAAPCEQATITFMNVVGTATLMAWDARVCRKALRVYFDLGRSLLACSDTAGYLVEVTEGLLLVAALRPSCAISGQ

Foldseek 3Di:
DDFAQAAEDDPPDPDDPDPDKDKDKFFDPCLVVVCVVPVVVSVVVLVVVVVVVRRLRRPDPQPKHWYDRDSRITMIIGRDPCSVPPPD

InterPro domains:
  IPR029787 Nucleotide cyclase [G3DSA:3.30.70.1230] (12-86)
  IPR029787 Nucleotide cyclase [SSF55073] (14-85)

Organism: Haematococcus lacustris (NCBI:txid44745)

Radius of gyration: 14.14 Å; chains: 1; bounding box: 33×24×38 Å

Secondary structure (DSSP, 8-state):
--PPPPEEPPTT----SSSS-EEEEEE-TTHHHHHHH-HHHHHHHHHHHHHHHHHHHHH-TT--EEEEEETTEEEEEESSHHHHH---

pLDDT: mean 79.35, std 14.26, range [38.38, 97.75]